Protein AF-X0UK54-F1 (afdb_monomer_lite)

Sequence (157 aa):
MRRITRRVFLKAATGIGATLAVGKYTDLRKFNLSAPCDSAEAAPTVQQRLVTVVSDVDAHSQCKMRALVKGEKVVKIQGDPEDPESKGELTLRGKHMKEILYAPDRLKHPMKRVGAKGEGKWERISWDEALTTIANRLKGVKHKNGAEAIHFLHGHY

Foldseek 3Di:
DDDDDPVNVVVVVVVVVPPVPDPPDDPCVVVPPPPPPPPPPPDPPFDKDWDWDFDCQQPNPRFIKIFIDGHHAGDAIWGDCPGPPQNTDTPPCRRCVSCVVVPVPDDDADWDAPDDPPPPHIDGDHPVCNVVVVVVVQVVCCVPPNNVVDDDDDDDD

Organism: NCBI:txid412755

pLDDT: mean 80.41, std 20.64, range [37.72, 98.56]

InterPro domains:
  IPR006311 Twin-arginine translocation pathway, signal sequence [PS51318] (1-42)
  IPR006656 Molybdopterin oxidoreductase [PF00384] (106-152)
  IPR006963 Molybdopterin oxidoreductase, 4Fe-4S domain [PF04879] (61-102)
  IPR006963 Molybdopterin oxidoreductase, 4Fe-4S domain [PS51669] (49-105)
  IPR019546 Twin-arginine translocation pathway, signal sequence, bacterial/archaeal [TIGR01409] (4-23)
  IPR050612 Prokaryotic Molybdopterin Oxidoreductases [PTHR43742] (1-154)

Secondary structure (DSSP, 8-state):
-----HHHHHHHHHHHHSTTS-TTS--GGGS-TTS------------EEEEEEE-STTTTS--EEEEEEETTEEEEEEE-TT-TTTTT---HHHHTHHHHHT-TT---S-EEE-SSTTS--EEE--HHHHHHHHHHHHHHHHHHH-GGG--------

Structure (mmCIF, N/CA/C/O backbone):
data_AF-X0UK54-F1
#
_entry.id   AF-X0UK54-F1
#
loop_
_atom_site.group_PDB
_atom_site.id
_atom_site.type_symbol
_atom_site.label_atom_id
_atom_site.label_alt_id
_atom_site.label_comp_id
_atom_site.label_asym_id
_atom_site.label_entity_id
_atom_site.label_seq_id
_atom_site.pdbx_PDB_ins_code
_atom_site.Cartn_x
_atom_site.Cartn_y
_atom_site.Cartn_z
_atom_site.occupancy
_atom_site.B_iso_or_equiv
_atom_site.auth_seq_id
_atom_site.auth_comp_id
_atom_site.auth_asym_id
_atom_site.auth_atom_id
_atom_site.pdbx_PDB_model_num
ATOM 1 N N . MET A 1 1 ? -41.070 1.280 3.695 1.00 38.84 1 MET A N 1
ATOM 2 C CA . MET A 1 1 ? -40.275 1.932 4.767 1.00 38.84 1 MET A CA 1
ATOM 3 C C . MET A 1 1 ? -40.774 3.355 4.989 1.00 38.84 1 MET A C 1
ATOM 5 O O . MET A 1 1 ? -40.650 4.175 4.087 1.00 38.84 1 MET A O 1
ATOM 9 N N . ARG A 1 2 ? -41.376 3.663 6.147 1.00 39.81 2 ARG A N 1
ATOM 10 C CA . ARG A 1 2 ? -41.774 5.043 6.489 1.00 39.81 2 ARG A CA 1
ATOM 11 C C . ARG A 1 2 ? -40.558 5.798 7.041 1.00 39.81 2 ARG A C 1
ATOM 13 O O . ARG A 1 2 ? -39.969 5.378 8.029 1.00 39.81 2 ARG A O 1
ATOM 20 N N . ARG A 1 3 ? -40.164 6.895 6.385 1.00 42.34 3 ARG A N 1
ATOM 21 C CA . ARG A 1 3 ? -39.035 7.755 6.785 1.00 42.34 3 ARG A CA 1
ATOM 22 C C . ARG A 1 3 ? -39.382 8.509 8.074 1.00 42.34 3 ARG A C 1
ATOM 24 O O . ARG A 1 3 ? -40.268 9.361 8.066 1.00 42.34 3 ARG A O 1
ATOM 31 N N . ILE A 1 4 ? -38.666 8.233 9.161 1.00 64.25 4 ILE A N 1
ATOM 32 C CA . ILE A 1 4 ? -38.769 9.021 10.395 1.00 64.25 4 ILE A CA 1
ATOM 33 C C . ILE A 1 4 ? -38.036 10.346 10.169 1.00 64.25 4 ILE A C 1
ATOM 35 O O . ILE A 1 4 ? -36.843 10.373 9.873 1.00 64.25 4 ILE A O 1
ATOM 39 N N . THR A 1 5 ? -38.758 11.460 10.265 1.00 66.06 5 THR A N 1
ATOM 40 C CA . THR A 1 5 ? -38.189 12.804 10.101 1.00 66.06 5 THR A CA 1
ATOM 41 C C . THR A 1 5 ? -37.766 13.390 11.446 1.00 66.06 5 THR A C 1
ATOM 43 O O . THR A 1 5 ? -38.340 13.074 12.487 1.00 66.06 5 THR A O 1
ATOM 46 N N . ARG A 1 6 ? -36.777 14.298 11.431 1.00 69.25 6 ARG A N 1
ATOM 47 C CA . ARG A 1 6 ? -36.197 14.942 12.634 1.00 69.25 6 ARG A CA 1
ATOM 48 C C . ARG A 1 6 ? -37.252 15.551 13.574 1.00 69.25 6 ARG A C 1
ATOM 50 O O . ARG A 1 6 ? -37.080 15.539 14.786 1.00 69.25 6 ARG A O 1
ATOM 57 N N . ARG A 1 7 ? -38.378 16.023 13.023 1.00 64.50 7 ARG A N 1
ATOM 58 C CA . ARG A 1 7 ? -39.516 16.569 13.783 1.00 64.50 7 ARG A CA 1
ATOM 59 C C . ARG A 1 7 ? -40.281 15.511 14.586 1.00 64.50 7 ARG A C 1
ATOM 61 O O . ARG A 1 7 ? -40.803 15.830 15.645 1.00 64.50 7 ARG A O 1
ATOM 68 N N . VAL A 1 8 ? -40.346 14.271 14.102 1.00 64.62 8 VAL A N 1
ATOM 69 C CA . VAL A 1 8 ? -40.986 13.151 14.813 1.00 64.62 8 VAL A CA 1
ATOM 70 C C . VAL A 1 8 ? -40.109 12.697 15.981 1.00 64.62 8 VAL A C 1
ATOM 72 O O . VAL A 1 8 ? -40.620 12.464 17.071 1.00 64.62 8 VAL A O 1
ATOM 75 N N . PHE A 1 9 ? -38.788 12.674 15.787 1.00 71.81 9 PHE A N 1
ATOM 76 C CA . PHE A 1 9 ? -37.828 12.340 16.842 1.00 71.81 9 PHE A CA 1
ATOM 77 C C . PHE A 1 9 ? -37.839 13.360 17.993 1.00 71.81 9 PHE A C 1
ATOM 79 O O . PHE A 1 9 ? -37.937 12.977 19.154 1.00 71.81 9 PHE A O 1
ATOM 86 N N . LEU A 1 10 ? -37.824 14.662 17.678 1.00 70.56 10 LEU A N 1
ATOM 87 C CA . LEU A 1 10 ? -37.867 15.720 18.696 1.00 70.56 10 LEU A CA 1
ATOM 88 C C . LEU A 1 10 ? -39.157 15.692 19.527 1.00 70.56 10 LEU A C 1
ATOM 90 O O . LEU A 1 10 ? -39.091 15.858 20.740 1.00 70.56 10 LEU A O 1
ATOM 94 N N . LYS A 1 11 ? -40.311 15.408 18.905 1.00 54.84 11 LYS A N 1
ATOM 95 C CA . LYS A 1 11 ? -41.587 15.257 19.625 1.00 54.84 11 LYS A CA 1
ATOM 96 C C . LYS A 1 11 ? -41.590 14.055 20.575 1.00 54.84 11 LYS A C 1
ATOM 98 O O . LYS A 1 11 ? -42.130 14.156 21.674 1.00 54.84 11 LYS A O 1
ATOM 103 N N . ALA A 1 12 ? -40.971 12.943 20.176 1.00 60.38 12 ALA A N 1
ATOM 104 C CA . ALA A 1 12 ? -40.827 11.768 21.034 1.00 60.38 12 ALA A CA 1
ATOM 105 C C . ALA A 1 12 ? -39.875 12.036 22.215 1.00 60.38 12 ALA A C 1
ATOM 107 O O . ALA A 1 12 ? -40.182 11.664 23.344 1.00 60.38 12 ALA A O 1
ATOM 108 N N . ALA A 1 13 ? -38.773 12.757 21.983 1.00 60.72 13 ALA A N 1
ATOM 109 C CA . ALA A 1 13 ? -37.815 13.119 23.028 1.00 60.72 13 ALA A CA 1
ATOM 110 C C . ALA A 1 13 ? -38.413 14.073 24.082 1.00 60.72 13 ALA A C 1
ATOM 112 O O . ALA A 1 13 ? -38.190 13.885 25.276 1.00 60.72 13 ALA A O 1
ATOM 113 N N . THR A 1 14 ? -39.243 15.043 23.675 1.00 55.44 14 THR A N 1
ATOM 114 C CA . THR A 1 14 ? -39.965 15.919 24.620 1.00 55.44 14 THR A CA 1
ATOM 115 C C . THR A 1 14 ? -41.028 15.182 25.440 1.00 55.44 14 THR A C 1
ATOM 117 O O . THR A 1 14 ? -41.340 15.604 26.551 1.00 55.44 14 THR A O 1
ATOM 120 N N . GLY A 1 15 ? -41.556 14.062 24.930 1.00 50.53 15 GLY A N 1
ATOM 121 C CA . GLY A 1 15 ? -42.531 13.231 25.640 1.00 50.53 15 GLY A CA 1
ATOM 122 C C . GLY A 1 15 ? -41.944 12.460 26.826 1.00 50.53 15 GLY A C 1
ATOM 123 O O . GLY A 1 15 ? -42.661 12.219 27.787 1.00 50.53 15 GLY A O 1
ATOM 124 N N . ILE A 1 16 ? -40.647 12.132 26.802 1.00 49.72 16 ILE A N 1
ATOM 125 C CA . ILE A 1 16 ? -39.981 11.374 27.878 1.00 49.72 16 ILE A CA 1
ATOM 126 C C . ILE A 1 16 ? -39.620 12.284 29.067 1.00 49.72 16 ILE A C 1
ATOM 128 O O . ILE A 1 16 ? -39.640 11.844 30.213 1.00 49.72 16 ILE A O 1
ATOM 132 N N . GLY A 1 17 ? -39.334 13.568 28.818 1.00 40.41 17 GLY A N 1
ATOM 133 C CA . GLY A 1 17 ? -38.978 14.529 29.872 1.00 40.41 17 GLY A CA 1
ATOM 134 C C . GLY A 1 17 ? -40.167 15.103 30.655 1.00 40.41 17 GLY A C 1
ATOM 135 O O . GLY A 1 17 ? -40.008 15.480 31.811 1.00 40.41 17 GLY A O 1
ATOM 136 N N . ALA A 1 18 ? -41.363 15.162 30.058 1.00 43.69 18 ALA A N 1
ATOM 137 C CA . ALA A 1 18 ? -42.524 15.835 30.656 1.00 43.69 18 ALA A CA 1
ATOM 138 C C . ALA A 1 18 ? -43.496 14.902 31.413 1.00 43.69 18 ALA A C 1
ATOM 140 O O . ALA A 1 18 ? -44.419 15.377 32.076 1.00 43.69 18 ALA A O 1
ATOM 141 N N . THR A 1 19 ? -43.312 13.579 31.357 1.00 44.72 19 THR A N 1
ATOM 142 C CA . THR A 1 19 ? -44.254 12.609 31.948 1.00 44.72 19 THR A CA 1
ATOM 143 C C . THR A 1 19 ? -44.134 12.414 33.459 1.00 44.72 19 THR A C 1
ATOM 145 O O . THR A 1 19 ? -44.968 11.720 34.033 1.00 44.72 19 THR A O 1
ATOM 148 N N . LEU A 1 20 ? -43.182 13.058 34.143 1.00 46.19 20 LEU A N 1
ATOM 149 C CA . LEU A 1 20 ? -43.097 12.975 35.608 1.00 46.19 20 LEU A CA 1
ATOM 150 C C . LEU A 1 20 ? -44.120 13.860 36.352 1.00 46.19 20 LEU A C 1
ATOM 152 O O . LEU A 1 20 ? -44.252 13.714 37.562 1.00 46.19 20 LEU A O 1
ATOM 156 N N . ALA A 1 21 ? -44.880 14.731 35.669 1.00 47.78 21 ALA A N 1
ATOM 157 C CA . ALA A 1 21 ? -45.753 15.709 36.339 1.00 47.78 21 ALA A CA 1
ATOM 158 C C . ALA A 1 21 ? -47.270 15.591 36.069 1.00 47.78 21 ALA A C 1
ATOM 160 O O . ALA A 1 21 ? -48.037 16.352 36.653 1.00 47.78 21 ALA A O 1
ATOM 161 N N . VAL A 1 22 ? -47.760 14.663 35.234 1.00 46.25 22 VAL A N 1
ATOM 162 C CA . VAL A 1 22 ? -49.201 14.615 34.877 1.00 46.25 22 VAL A CA 1
ATOM 163 C C . VAL A 1 22 ? -49.791 13.214 35.057 1.00 46.25 22 VAL A C 1
ATOM 165 O O . VAL A 1 22 ? -50.227 12.556 34.117 1.00 46.25 22 VAL A O 1
ATOM 168 N N . GLY A 1 23 ? -49.828 12.752 36.306 1.00 43.69 23 GLY A N 1
ATOM 169 C CA . GLY A 1 23 ? -50.303 11.417 36.694 1.00 43.69 23 GLY A CA 1
ATOM 170 C C . GLY A 1 23 ? -51.825 11.221 36.793 1.00 43.69 23 GLY A C 1
ATOM 171 O O . GLY A 1 23 ? -52.244 10.320 37.511 1.00 43.69 23 GLY A O 1
ATOM 172 N N . LYS A 1 24 ? -52.675 12.042 36.150 1.00 39.53 24 LYS A N 1
ATOM 173 C CA . LYS A 1 24 ? -54.147 11.903 36.303 1.00 39.53 24 LYS A CA 1
ATOM 174 C C . LYS A 1 24 ? -55.021 11.999 35.047 1.00 39.53 24 LYS A C 1
ATOM 176 O O . LYS A 1 24 ? -56.185 11.630 35.138 1.00 39.53 24 LYS A O 1
ATOM 181 N N . TYR A 1 25 ? -54.508 12.428 33.890 1.00 44.25 25 TYR A N 1
ATOM 182 C CA . TYR A 1 25 ? -55.366 12.697 32.716 1.00 44.25 25 TYR A CA 1
ATOM 183 C C . TYR A 1 25 ? -55.032 11.907 31.449 1.00 44.25 25 TYR A C 1
ATOM 185 O O . TYR A 1 25 ? -55.680 12.100 30.424 1.00 44.25 25 TYR A O 1
ATOM 193 N N . THR A 1 26 ? -54.060 10.996 31.488 1.00 47.69 26 THR A N 1
ATOM 194 C CA . THR A 1 26 ? -53.769 10.131 30.340 1.00 47.69 26 THR A CA 1
ATOM 195 C C . THR A 1 26 ? -53.755 8.679 30.780 1.00 47.69 26 THR A C 1
ATOM 197 O O . THR A 1 26 ? -52.994 8.276 31.654 1.00 47.69 26 THR A O 1
ATOM 200 N N . ASP A 1 27 ? -54.657 7.892 30.199 1.00 45.75 27 ASP A N 1
ATOM 201 C CA . ASP A 1 27 ? -54.680 6.448 30.373 1.00 45.75 27 ASP A CA 1
ATOM 202 C C . ASP A 1 27 ? -53.472 5.850 29.639 1.00 45.75 27 ASP A C 1
ATOM 204 O O . ASP A 1 27 ? -53.512 5.566 28.438 1.00 45.75 27 ASP A O 1
ATOM 208 N N . LEU A 1 28 ? -52.364 5.709 30.372 1.00 51.47 28 LEU A N 1
ATOM 209 C CA . LEU A 1 28 ? -51.103 5.137 29.893 1.00 51.47 28 LEU A CA 1
ATOM 210 C C . LEU A 1 28 ? -51.260 3.689 29.395 1.00 51.47 28 LEU A C 1
ATOM 212 O O . LEU A 1 28 ? -50.381 3.198 28.694 1.00 51.47 28 LEU A O 1
ATOM 216 N N . ARG A 1 29 ? -52.393 3.020 29.671 1.00 52.06 29 ARG A N 1
ATOM 217 C CA . ARG A 1 29 ? -52.706 1.679 29.146 1.00 52.06 29 ARG A CA 1
ATOM 218 C C . ARG A 1 29 ? -52.972 1.671 27.639 1.00 52.06 29 ARG A C 1
ATOM 220 O O . ARG A 1 29 ? -52.893 0.614 27.021 1.00 52.06 29 ARG A O 1
ATOM 227 N N . LYS A 1 30 ? -53.258 2.830 27.027 1.00 46.50 30 LYS A N 1
ATOM 228 C CA . LYS A 1 30 ? -53.412 2.954 25.563 1.00 46.50 30 LYS A CA 1
ATOM 229 C C . LYS A 1 30 ? -52.079 3.021 24.817 1.00 46.50 30 LYS A C 1
ATOM 231 O O . LYS A 1 30 ? -52.050 2.779 23.612 1.00 46.50 30 LYS A O 1
ATOM 236 N N . PHE A 1 31 ? -50.982 3.323 25.510 1.00 46.69 31 PHE A N 1
ATOM 237 C CA . PHE A 1 31 ? -49.641 3.181 24.957 1.00 46.69 31 PHE A CA 1
ATOM 238 C C . PHE A 1 31 ? -49.145 1.778 25.270 1.00 46.69 31 PHE A C 1
ATOM 240 O O . PHE A 1 31 ? -48.544 1.519 26.308 1.00 46.69 31 PHE A O 1
ATOM 247 N N . ASN A 1 32 ? -49.430 0.859 24.351 1.00 42.66 32 ASN A N 1
ATOM 248 C CA . ASN A 1 32 ? -48.926 -0.500 24.423 1.00 42.66 32 ASN A CA 1
ATOM 249 C C . ASN A 1 32 ? -47.404 -0.487 24.176 1.00 42.66 32 ASN A C 1
ATOM 251 O O . ASN A 1 32 ? -46.938 -0.672 23.054 1.00 42.66 32 ASN A O 1
ATOM 255 N N . LEU A 1 33 ? -46.628 -0.211 25.231 1.00 47.59 33 LEU A N 1
ATOM 256 C CA . LEU A 1 33 ? -45.158 -0.255 25.235 1.00 47.59 33 LEU A CA 1
ATOM 257 C C . LEU A 1 33 ? -44.612 -1.678 25.025 1.00 47.59 33 LEU A C 1
ATOM 259 O O . LEU A 1 33 ? -43.409 -1.854 24.867 1.00 47.59 33 LEU A O 1
ATOM 263 N N . SER A 1 34 ? -45.493 -2.681 25.040 1.00 48.59 34 SER A N 1
ATOM 264 C CA . SER A 1 34 ? -45.194 -4.078 24.746 1.00 48.59 34 SER A CA 1
ATOM 265 C C . SER A 1 34 ? -45.501 -4.468 23.303 1.00 48.59 34 SER A C 1
ATOM 267 O O . SER A 1 34 ? -45.493 -5.661 23.004 1.00 48.59 34 SER A O 1
ATOM 269 N N . ALA A 1 35 ? -45.732 -3.506 22.392 1.00 45.34 35 ALA A N 1
ATOM 270 C CA . ALA A 1 35 ? -45.508 -3.795 20.980 1.00 45.34 35 ALA A CA 1
ATOM 271 C C . ALA A 1 35 ? -44.106 -4.414 20.905 1.00 45.34 35 ALA A C 1
ATOM 273 O O . ALA A 1 35 ? -43.153 -3.735 21.309 1.00 45.34 35 ALA A O 1
ATOM 274 N N . PRO A 1 36 ? -43.975 -5.697 20.513 1.00 44.12 36 PRO A N 1
ATOM 275 C CA . PRO A 1 36 ? -42.674 -6.312 20.417 1.00 44.12 36 PRO A CA 1
ATOM 276 C C . PRO A 1 36 ? -41.879 -5.370 19.535 1.00 44.12 36 PRO A C 1
ATOM 278 O O . PRO A 1 36 ? -42.309 -5.022 18.433 1.00 44.12 36 PRO A O 1
ATOM 281 N N . CYS A 1 37 ? -40.764 -4.871 20.055 1.00 38.00 37 CYS A N 1
ATOM 282 C CA . CYS A 1 37 ? -39.703 -4.450 19.175 1.00 38.00 37 CYS A CA 1
ATOM 283 C C . CYS A 1 37 ? -39.419 -5.736 18.407 1.00 38.00 37 CYS A C 1
ATOM 285 O O . CYS A 1 37 ? -38.803 -6.629 18.993 1.00 38.00 37 CYS A O 1
ATOM 287 N N . ASP A 1 38 ? -40.039 -5.896 17.225 1.00 37.72 38 ASP A N 1
ATOM 288 C CA . ASP A 1 38 ? -39.787 -7.005 16.313 1.00 37.72 38 ASP A CA 1
ATOM 289 C C . ASP A 1 38 ? -38.289 -7.130 16.344 1.00 37.72 38 ASP A C 1
ATOM 291 O O . ASP A 1 38 ? -37.586 -6.157 16.044 1.00 37.72 38 ASP A O 1
ATOM 295 N N . SER A 1 39 ? -37.851 -8.232 16.948 1.00 47.50 39 SER A N 1
ATOM 296 C CA . SER A 1 39 ? -36.494 -8.401 17.430 1.00 47.50 39 SER A CA 1
ATOM 297 C C . SER A 1 39 ? -35.668 -8.115 16.209 1.00 47.50 39 SER A C 1
ATOM 299 O O . SER A 1 39 ? -35.794 -8.871 15.250 1.00 47.50 39 SER A O 1
ATOM 301 N N . ALA A 1 40 ? -34.982 -6.963 16.187 1.00 49.50 40 ALA A N 1
ATOM 302 C CA . ALA A 1 40 ? -34.263 -6.525 15.008 1.00 49.50 40 ALA A CA 1
ATOM 303 C C . ALA A 1 40 ? -33.395 -7.711 14.639 1.00 49.50 40 ALA A C 1
ATOM 305 O O . ALA A 1 40 ? -32.532 -8.083 15.438 1.00 49.50 40 ALA A O 1
ATOM 306 N N . GLU A 1 41 ? -33.782 -8.368 13.544 1.00 39.97 41 GLU A N 1
ATOM 307 C CA . GLU A 1 41 ? -33.397 -9.735 13.236 1.00 39.97 41 GLU A CA 1
ATOM 308 C C . GLU A 1 41 ? -31.897 -9.790 13.425 1.00 39.97 41 GLU A C 1
ATOM 310 O O . GLU A 1 41 ? -31.194 -8.979 12.813 1.00 39.97 41 GLU A O 1
ATOM 315 N N . ALA A 1 42 ? -31.456 -10.570 14.423 1.00 48.28 42 ALA A N 1
ATOM 316 C CA . ALA A 1 42 ? -30.112 -10.467 14.964 1.00 48.28 42 ALA A CA 1
ATOM 317 C C . ALA A 1 42 ? -29.152 -10.500 13.783 1.00 48.28 42 ALA A C 1
ATOM 319 O O . ALA A 1 42 ? -29.033 -11.528 13.114 1.00 48.28 42 ALA A O 1
ATOM 320 N N . ALA A 1 43 ? -28.562 -9.337 13.472 1.00 55.38 43 ALA A N 1
ATOM 321 C CA . ALA A 1 43 ? -27.699 -9.204 12.315 1.00 55.38 43 ALA A CA 1
ATOM 322 C C . ALA A 1 43 ? -26.686 -10.346 12.405 1.00 55.38 43 ALA A C 1
ATOM 324 O O . ALA A 1 43 ? -26.183 -10.582 13.512 1.00 55.38 43 ALA A O 1
ATOM 325 N N . PRO A 1 44 ? -26.443 -11.082 11.304 1.00 58.62 44 PRO A N 1
ATOM 326 C CA . PRO A 1 44 ? 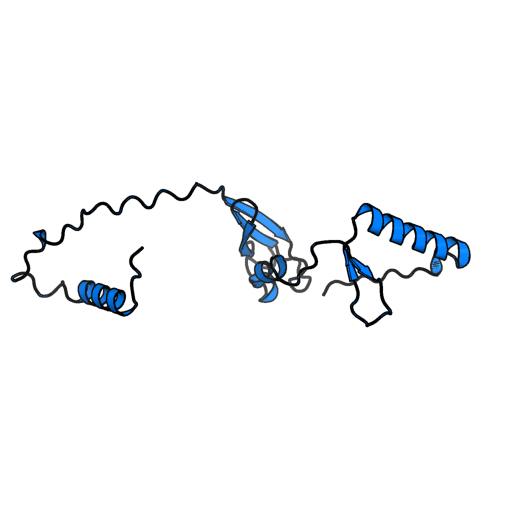-25.688 -12.326 11.345 1.00 58.62 44 PRO A CA 1
ATOM 327 C C . PRO A 1 44 ? -24.437 -12.111 12.186 1.00 58.62 44 PRO A C 1
ATOM 329 O O . PRO A 1 44 ? -23.760 -11.096 12.005 1.00 58.62 44 PRO A O 1
ATOM 332 N N . THR A 1 45 ? -24.184 -12.999 13.150 1.00 65.31 45 THR A N 1
ATOM 333 C CA . THR A 1 45 ? -23.086 -12.870 14.113 1.00 65.31 45 THR A CA 1
ATOM 334 C C . THR A 1 45 ? -21.757 -12.890 13.363 1.00 65.31 45 THR A C 1
ATOM 336 O O . THR A 1 45 ? -21.128 -13.930 13.190 1.00 65.31 45 THR A O 1
ATOM 339 N N . VAL A 1 46 ? -21.335 -11.732 12.854 1.00 74.56 46 VAL A N 1
ATOM 340 C CA . VAL A 1 46 ? -20.071 -11.592 12.143 1.00 74.56 46 VAL A CA 1
ATOM 341 C C . VAL A 1 46 ? -18.978 -11.758 13.183 1.00 74.56 46 VAL A C 1
ATOM 343 O O . VAL A 1 46 ? -18.850 -10.930 14.090 1.00 74.56 46 VAL A O 1
ATOM 346 N N . GLN A 1 47 ? -18.198 -12.830 13.041 1.00 83.75 47 GLN A N 1
ATOM 347 C CA . GLN A 1 47 ? -17.060 -13.119 13.900 1.00 83.75 47 GLN A CA 1
ATOM 348 C C . GLN A 1 47 ? -16.146 -11.892 13.966 1.00 83.75 47 GLN A C 1
ATOM 350 O O . GLN A 1 47 ? -15.706 -11.356 12.942 1.00 83.75 47 GLN A O 1
ATOM 355 N N . GLN A 1 48 ? -15.905 -11.422 15.188 1.00 90.56 48 GLN A N 1
ATOM 356 C CA . GLN A 1 48 ? -15.006 -10.311 15.456 1.00 90.56 48 GLN A CA 1
ATOM 357 C C . GLN A 1 48 ? -13.711 -10.876 16.017 1.00 90.56 48 GLN A C 1
ATOM 359 O O . GLN A 1 48 ? -13.741 -11.710 16.921 1.00 90.56 48 GLN A O 1
ATOM 364 N N . ARG A 1 49 ? -12.579 -10.416 15.492 1.00 94.50 49 ARG A N 1
ATOM 365 C CA . ARG A 1 49 ? -11.260 -10.745 16.031 1.00 94.50 49 ARG A CA 1
ATOM 366 C C . ARG A 1 49 ? -10.456 -9.476 16.235 1.00 94.50 49 ARG A C 1
ATOM 368 O O . ARG A 1 49 ? -10.522 -8.554 15.421 1.00 94.50 49 ARG A O 1
ATOM 375 N N . LEU A 1 50 ? -9.701 -9.446 17.322 1.00 94.81 50 LEU A N 1
ATOM 376 C CA . LEU A 1 50 ? -8.736 -8.397 17.596 1.00 94.81 50 LEU A CA 1
ATOM 377 C C . LEU A 1 50 ? -7.366 -8.906 17.160 1.00 94.81 50 LEU A C 1
ATOM 379 O O . LEU A 1 50 ? -6.947 -9.978 17.589 1.00 94.81 50 LEU A O 1
ATOM 383 N N . VAL A 1 51 ? -6.704 -8.171 16.274 1.00 94.88 51 VAL A N 1
ATOM 384 C CA . VAL A 1 51 ? -5.391 -8.537 15.740 1.00 94.88 51 VAL A CA 1
ATOM 385 C C . VAL A 1 51 ? -4.397 -7.468 16.155 1.00 94.88 51 VAL A C 1
ATOM 387 O O . VAL A 1 51 ? -4.600 -6.293 15.848 1.00 94.88 51 VAL A O 1
ATOM 390 N N . THR A 1 52 ? -3.334 -7.865 16.845 1.00 94.25 52 THR A N 1
ATOM 391 C CA . THR A 1 52 ? -2.221 -6.961 17.138 1.00 94.25 52 THR A CA 1
ATOM 392 C C . THR A 1 52 ? -1.348 -6.820 15.893 1.00 94.25 52 THR A C 1
ATOM 394 O O . THR A 1 52 ? -0.954 -7.813 15.283 1.00 94.25 52 THR A O 1
ATOM 397 N N . VAL A 1 53 ? -1.076 -5.579 15.506 1.00 92.00 53 VAL A N 1
ATOM 398 C CA . VAL A 1 53 ? -0.238 -5.186 14.369 1.00 92.00 53 VAL A CA 1
ATOM 399 C C . VAL A 1 53 ? 0.758 -4.128 14.830 1.00 92.00 53 VAL A C 1
ATOM 401 O O . VAL A 1 53 ? 0.518 -3.442 15.817 1.00 92.00 53 VAL A O 1
ATOM 404 N N . VAL A 1 54 ? 1.870 -3.982 14.123 1.00 90.25 54 VAL A N 1
ATOM 405 C CA . VAL A 1 54 ? 2.853 -2.922 14.380 1.00 90.25 54 VAL A CA 1
ATOM 406 C C . VAL A 1 54 ? 2.685 -1.847 13.312 1.00 90.25 54 VAL A C 1
ATOM 408 O O . VAL A 1 54 ? 2.584 -2.177 12.130 1.00 90.25 54 VAL A O 1
ATOM 411 N N . SER A 1 55 ? 2.612 -0.580 13.719 1.00 82.12 55 SER A N 1
ATOM 412 C CA . SER A 1 55 ? 2.492 0.545 12.786 1.00 82.12 55 SER A CA 1
ATOM 413 C C . SER A 1 55 ? 3.854 0.938 12.220 1.00 82.12 55 SER A C 1
ATOM 415 O O . SER A 1 55 ? 4.747 1.248 12.996 1.00 82.12 55 SER A O 1
ATOM 417 N N . ASP A 1 56 ? 4.025 1.018 10.900 1.00 74.50 56 ASP A N 1
ATOM 418 C CA . ASP A 1 56 ? 5.215 1.651 10.302 1.00 74.50 56 ASP A CA 1
ATOM 419 C C . ASP A 1 56 ? 5.005 3.147 9.998 1.00 74.50 56 ASP A C 1
ATOM 421 O O . ASP A 1 56 ? 5.965 3.911 9.985 1.00 74.50 56 ASP A O 1
ATOM 425 N N . VAL A 1 57 ? 3.749 3.582 9.833 1.00 71.69 57 VAL A N 1
ATOM 426 C CA . VAL A 1 57 ? 3.362 4.975 9.518 1.00 71.69 57 VAL A CA 1
ATOM 427 C C . VAL A 1 57 ? 3.327 5.882 10.762 1.00 71.69 57 VAL A C 1
ATOM 429 O O . VAL A 1 57 ? 3.195 7.104 10.656 1.00 71.69 57 VAL A O 1
ATOM 432 N N . ASP A 1 58 ? 3.422 5.310 11.966 1.00 65.06 58 ASP A N 1
ATOM 433 C CA . ASP A 1 58 ? 3.404 6.062 13.227 1.00 65.06 58 ASP A CA 1
ATOM 434 C C . ASP A 1 58 ? 4.814 6.549 13.588 1.00 65.06 58 ASP A C 1
ATOM 436 O O . ASP A 1 58 ? 5.467 5.980 14.449 1.00 65.06 58 ASP A O 1
ATOM 440 N N . ALA A 1 59 ? 5.310 7.568 12.878 1.00 64.81 59 ALA A N 1
ATOM 441 C CA . ALA A 1 59 ? 6.531 8.313 13.222 1.00 64.81 59 ALA A CA 1
ATOM 442 C C . ALA A 1 59 ? 7.798 7.459 13.485 1.00 64.81 59 ALA A C 1
ATOM 444 O O . ALA A 1 59 ? 8.645 7.841 14.288 1.00 64.81 59 ALA A O 1
ATOM 445 N N . HIS A 1 60 ? 7.927 6.304 12.820 1.00 72.94 60 HIS A N 1
ATOM 446 C CA . HIS A 1 60 ? 8.986 5.304 13.035 1.00 72.94 60 HIS A CA 1
ATOM 447 C C . HIS A 1 60 ? 9.080 4.715 14.453 1.00 72.94 60 HIS A C 1
ATOM 449 O O . HIS A 1 60 ? 9.976 3.911 14.703 1.00 72.94 60 HIS A O 1
ATOM 455 N N . SER A 1 61 ? 8.165 5.042 15.370 1.00 74.94 61 SER A N 1
ATOM 456 C CA . SER A 1 61 ? 8.180 4.505 16.736 1.00 74.94 61 SER A CA 1
ATOM 457 C C . SER A 1 61 ? 7.682 3.062 16.814 1.00 74.94 61 SER A C 1
ATOM 459 O O . SER A 1 61 ? 7.784 2.442 17.867 1.00 74.94 61 SER A O 1
ATOM 461 N N . GLN A 1 62 ? 7.170 2.508 15.706 1.00 85.12 62 GLN A N 1
ATOM 462 C CA . GLN A 1 62 ? 6.747 1.108 15.608 1.00 85.12 62 GLN A CA 1
ATOM 463 C C . GLN A 1 62 ? 5.764 0.701 16.718 1.00 85.12 62 GLN A C 1
ATOM 465 O O . GLN A 1 62 ? 5.796 -0.423 17.221 1.00 85.12 62 GLN A O 1
ATOM 470 N N . CYS A 1 63 ? 4.861 1.618 17.088 1.00 88.94 63 CYS A N 1
ATOM 471 C CA . CYS A 1 63 ? 3.869 1.395 18.135 1.00 88.94 63 CYS A CA 1
ATOM 472 C C . CYS A 1 63 ? 2.982 0.191 17.797 1.00 88.94 63 CYS A C 1
ATOM 474 O O . CYS A 1 63 ? 2.489 0.053 16.664 1.00 88.94 63 CYS A O 1
ATOM 476 N N . LYS A 1 64 ? 2.717 -0.661 18.792 1.00 92.75 64 LYS A N 1
ATOM 477 C CA . LYS A 1 64 ? 1.717 -1.723 18.648 1.00 92.75 64 LYS A CA 1
ATOM 478 C C . LYS A 1 64 ? 0.315 -1.125 18.588 1.00 92.75 64 LYS A C 1
ATOM 480 O O . LYS A 1 64 ? -0.086 -0.290 19.397 1.00 92.75 64 LYS A O 1
ATOM 485 N N . MET A 1 65 ? -0.468 -1.624 17.645 1.00 92.62 65 MET A N 1
ATOM 486 C CA . MET A 1 65 ? -1.867 -1.286 17.451 1.00 92.62 65 MET A CA 1
ATOM 487 C C . MET A 1 65 ? -2.715 -2.551 17.505 1.00 92.62 65 MET A C 1
ATOM 489 O O . MET A 1 65 ? -2.288 -3.643 17.141 1.00 92.62 65 MET A O 1
ATOM 493 N N . ARG A 1 66 ? -3.976 -2.386 17.872 1.00 94.56 66 ARG A N 1
ATOM 494 C CA . ARG A 1 66 ? -5.008 -3.412 17.836 1.00 94.56 66 ARG A CA 1
ATOM 495 C C . ARG A 1 66 ? -6.019 -3.073 16.749 1.00 94.56 66 ARG A C 1
ATOM 497 O O . ARG A 1 66 ? -6.758 -2.089 16.842 1.00 94.56 66 ARG A O 1
ATOM 504 N N . ALA A 1 67 ? -6.059 -3.907 15.717 1.00 95.06 67 ALA A N 1
ATOM 505 C CA . ALA A 1 67 ? -7.029 -3.842 14.637 1.00 95.06 67 ALA A CA 1
ATOM 506 C C . ALA A 1 67 ? -8.225 -4.746 14.960 1.00 95.06 67 ALA A C 1
ATOM 508 O O . ALA A 1 67 ? -8.102 -5.970 15.038 1.00 95.06 67 ALA A O 1
ATOM 509 N N . LEU A 1 68 ? -9.404 -4.149 15.125 1.00 96.06 68 LEU A N 1
ATOM 510 C CA . LEU A 1 68 ? -10.653 -4.897 15.215 1.00 96.06 68 LEU A CA 1
ATOM 511 C C . LEU A 1 68 ? -11.110 -5.255 13.802 1.00 96.06 68 LEU A C 1
ATOM 513 O O . LEU A 1 68 ? -11.444 -4.370 13.007 1.00 96.06 68 LEU A O 1
ATOM 517 N N . VAL A 1 69 ? -11.157 -6.548 13.509 1.00 95.88 69 VAL A N 1
ATOM 518 C CA . VAL A 1 69 ? -11.580 -7.098 12.222 1.00 95.88 69 VAL A CA 1
ATOM 519 C C . VAL A 1 69 ? -12.951 -7.746 12.385 1.00 95.88 69 VAL A C 1
ATOM 521 O O . VAL A 1 69 ? -13.146 -8.565 13.282 1.00 95.88 69 VAL A O 1
ATOM 524 N N . LYS A 1 70 ? -13.896 -7.386 11.514 1.00 95.50 70 LYS A N 1
ATOM 525 C CA . LYS A 1 70 ? -15.206 -8.039 11.387 1.00 95.50 70 LYS A CA 1
ATOM 526 C C . LYS A 1 70 ? -15.311 -8.636 9.987 1.00 95.50 70 LYS A C 1
ATOM 528 O O . LYS A 1 70 ? -15.280 -7.893 9.003 1.00 95.50 70 LYS A O 1
ATOM 533 N N . GLY A 1 71 ? -15.400 -9.962 9.895 1.00 92.31 71 GLY A N 1
ATOM 534 C CA . GLY A 1 71 ? -15.278 -10.663 8.613 1.00 92.31 71 GLY A CA 1
ATOM 535 C C . GLY A 1 71 ? -13.914 -10.379 7.972 1.00 92.31 71 GLY A C 1
ATOM 536 O O . GLY A 1 71 ? -12.881 -10.626 8.587 1.00 92.31 71 GLY A O 1
ATOM 537 N N . GLU A 1 72 ? -13.907 -9.794 6.773 1.00 91.12 72 GLU A N 1
ATOM 538 C CA . GLU A 1 72 ? -12.679 -9.451 6.031 1.00 91.12 72 GLU A CA 1
ATOM 539 C C . GLU A 1 72 ? -12.269 -7.973 6.143 1.00 91.12 72 GLU A C 1
ATOM 541 O O . GLU A 1 72 ? -11.333 -7.529 5.480 1.00 91.12 72 GLU A O 1
ATOM 546 N N . LYS A 1 73 ? -12.966 -7.180 6.968 1.00 94.00 73 LYS A N 1
ATOM 547 C CA . LYS A 1 73 ? -12.723 -5.736 7.075 1.00 94.00 73 LYS A CA 1
ATOM 548 C C . LYS A 1 73 ? -12.249 -5.339 8.464 1.00 94.00 73 LYS A C 1
ATOM 550 O O . LYS A 1 73 ? -12.891 -5.631 9.471 1.00 94.00 73 LYS A O 1
ATOM 555 N N . VAL A 1 74 ? -11.160 -4.579 8.509 1.00 95.25 74 VAL A N 1
ATOM 556 C CA . VAL A 1 74 ? -10.791 -3.748 9.662 1.00 95.25 74 VAL A CA 1
ATOM 557 C C . VAL A 1 74 ? -11.859 -2.671 9.847 1.00 95.25 74 VAL A C 1
ATOM 559 O O . VAL A 1 74 ? -12.132 -1.909 8.919 1.00 95.25 74 VAL A O 1
ATOM 562 N N . VAL A 1 75 ? -12.465 -2.596 11.030 1.00 95.38 75 VAL A N 1
ATOM 563 C CA . VAL A 1 75 ? -13.517 -1.612 11.347 1.00 95.38 75 VAL A CA 1
ATOM 564 C C . VAL A 1 75 ? -13.051 -0.538 12.328 1.00 95.38 75 VAL A C 1
ATOM 566 O O . VAL A 1 75 ? -13.578 0.581 12.314 1.00 95.38 75 VAL A O 1
ATOM 569 N N . LYS A 1 76 ? -12.049 -0.854 13.155 1.00 94.44 76 LYS A N 1
ATOM 570 C CA . LYS A 1 76 ? -11.493 0.041 14.173 1.00 94.44 76 LYS A CA 1
ATOM 571 C C . LYS A 1 76 ? -10.013 -0.257 14.388 1.00 94.44 76 LYS A C 1
ATOM 573 O O . LYS A 1 76 ? -9.608 -1.414 14.311 1.00 94.44 76 LYS A O 1
ATOM 578 N N . ILE A 1 77 ? -9.248 0.788 14.675 1.00 94.06 77 ILE A N 1
ATOM 579 C CA . ILE A 1 77 ? -7.838 0.726 15.052 1.00 94.06 77 ILE A CA 1
ATOM 580 C C . ILE A 1 77 ? -7.681 1.495 16.364 1.00 94.06 77 ILE A C 1
ATOM 582 O O . ILE A 1 77 ? -8.313 2.537 16.549 1.00 94.06 77 ILE A O 1
ATOM 586 N N . GLN A 1 78 ? -6.912 0.939 17.294 1.00 93.31 78 GLN A N 1
ATOM 587 C CA . GLN A 1 78 ? -6.589 1.529 18.598 1.00 93.31 78 GLN A CA 1
ATOM 588 C C . GLN A 1 78 ? -5.140 1.182 18.946 1.00 93.31 78 GLN A C 1
ATOM 590 O O . GLN A 1 78 ? -4.630 0.202 18.410 1.00 93.31 78 GLN A O 1
ATOM 595 N N . GLY A 1 79 ? -4.473 1.944 19.812 1.00 93.56 79 GLY A N 1
ATOM 596 C CA . GLY A 1 79 ? -3.161 1.533 20.317 1.00 93.56 79 GLY A CA 1
ATOM 597 C C . GLY A 1 79 ? -3.291 0.313 21.226 1.00 93.56 79 GLY A C 1
ATOM 598 O O . GLY A 1 79 ? -4.366 0.060 21.783 1.00 93.56 79 GLY A O 1
ATOM 599 N N . ASP A 1 80 ? -2.221 -0.469 21.342 1.00 94.56 80 ASP A N 1
ATOM 600 C CA . ASP A 1 80 ? -2.158 -1.564 22.307 1.00 94.56 80 ASP 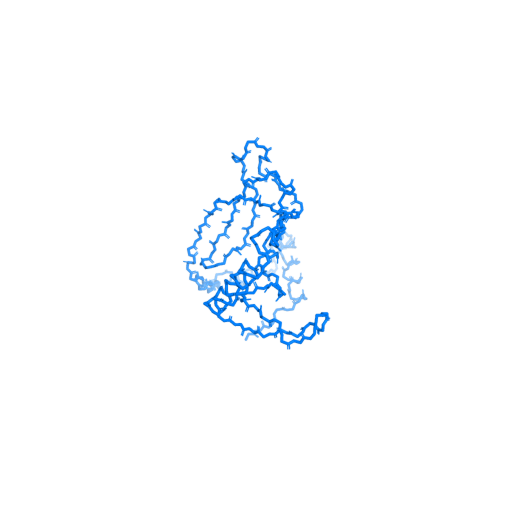A CA 1
ATOM 601 C C . ASP A 1 80 ? -1.725 -1.021 23.682 1.00 94.56 80 ASP A C 1
ATOM 603 O O . ASP A 1 80 ? -0.619 -0.494 23.788 1.00 94.56 80 ASP A O 1
ATOM 607 N N . PRO A 1 81 ? -2.553 -1.124 24.740 1.00 94.88 81 PRO A N 1
ATOM 608 C CA . PRO A 1 81 ? -2.164 -0.690 26.084 1.00 94.88 81 PRO A CA 1
ATOM 609 C C . PRO A 1 81 ? -0.941 -1.429 26.639 1.00 94.88 81 PRO A C 1
ATOM 611 O O . PRO A 1 81 ? -0.234 -0.883 27.479 1.00 94.88 81 PRO A O 1
ATOM 614 N N . GLU A 1 82 ? -0.684 -2.647 26.150 1.00 94.62 82 GLU A N 1
ATOM 615 C CA . GLU A 1 82 ? 0.466 -3.480 26.535 1.00 94.62 82 GLU A CA 1
ATOM 616 C C . GLU A 1 82 ? 1.756 -3.090 25.791 1.00 94.62 82 GLU A C 1
ATOM 618 O O . GLU A 1 82 ? 2.795 -3.745 25.918 1.00 94.62 82 GLU A O 1
ATOM 623 N N . ASP A 1 83 ? 1.701 -2.061 24.945 1.00 92.62 83 ASP A N 1
ATOM 624 C CA . ASP A 1 83 ? 2.891 -1.512 24.321 1.00 92.62 83 ASP A CA 1
ATOM 625 C C . ASP A 1 83 ? 3.730 -0.748 25.359 1.00 92.62 83 ASP A C 1
ATOM 627 O O . ASP A 1 83 ? 3.225 0.201 25.963 1.00 92.62 83 ASP A O 1
ATOM 631 N N . PRO A 1 84 ? 5.002 -1.127 25.585 1.00 91.00 84 PRO A N 1
ATOM 632 C CA . PRO A 1 84 ? 5.809 -0.531 26.649 1.00 91.00 84 PRO A CA 1
ATOM 633 C C . PRO A 1 84 ? 6.088 0.960 26.418 1.00 91.00 84 PRO A C 1
ATOM 635 O O . PRO A 1 84 ? 6.218 1.711 27.386 1.00 91.00 84 PRO A O 1
ATOM 638 N N . GLU A 1 85 ? 6.156 1.371 25.150 1.00 88.12 85 GLU A N 1
ATOM 639 C CA . GLU A 1 85 ? 6.474 2.736 24.738 1.00 88.12 85 GLU A CA 1
ATOM 640 C C . GLU A 1 85 ? 5.208 3.596 24.683 1.00 88.12 85 GLU A C 1
ATOM 642 O O . GLU A 1 85 ? 5.047 4.548 25.448 1.00 88.12 85 GLU A O 1
ATOM 647 N N . SER A 1 86 ? 4.268 3.227 23.812 1.00 89.69 86 SER A N 1
ATOM 648 C CA . SER A 1 86 ? 3.092 4.048 23.522 1.00 89.69 86 SER A CA 1
ATOM 649 C C . SER A 1 86 ? 1.960 3.892 24.534 1.00 89.69 86 SER A C 1
ATOM 651 O O . SER A 1 86 ? 1.119 4.786 24.640 1.00 89.69 86 SER A O 1
ATOM 653 N N . LYS A 1 87 ? 1.914 2.784 25.289 1.00 93.19 87 LYS A N 1
ATOM 654 C CA . LYS A 1 87 ? 0.898 2.503 26.324 1.00 93.19 87 LYS A CA 1
ATOM 655 C C . LYS A 1 87 ? -0.539 2.710 25.831 1.00 93.19 87 LYS A C 1
ATOM 657 O O . LYS A 1 87 ? -1.413 3.169 26.567 1.00 93.19 87 LYS A O 1
ATOM 662 N N . GLY A 1 88 ? -0.789 2.380 24.565 1.00 92.19 88 GLY A N 1
ATOM 663 C CA . GLY A 1 88 ? -2.095 2.507 23.920 1.00 92.19 88 GLY A CA 1
ATOM 664 C C . GLY A 1 88 ? -2.347 3.834 23.202 1.00 92.19 88 GLY A C 1
ATOM 665 O O . GLY A 1 88 ? -3.387 3.970 22.547 1.00 92.19 88 GLY A O 1
ATOM 666 N N . GLU A 1 89 ? -1.415 4.786 23.263 1.00 91.25 89 GLU A N 1
ATOM 667 C CA . GLU A 1 89 ? -1.473 5.994 22.446 1.00 91.25 89 GLU A CA 1
ATOM 668 C C . GLU A 1 89 ? -0.976 5.753 21.023 1.00 91.25 89 GLU A C 1
ATOM 670 O O . GLU A 1 89 ? -0.196 4.857 20.731 1.00 91.25 89 GLU A O 1
ATOM 675 N N . LEU A 1 90 ? -1.478 6.571 20.108 1.00 90.62 90 LEU A N 1
ATOM 676 C CA . LEU A 1 90 ? -1.084 6.582 18.704 1.00 90.62 90 LEU A CA 1
ATOM 677 C C . LEU A 1 90 ? -1.064 8.033 18.241 1.00 90.62 90 LEU A C 1
ATOM 679 O O . LEU A 1 90 ? -1.894 8.835 18.702 1.00 90.62 90 LEU A O 1
ATOM 683 N N . THR A 1 91 ? -0.198 8.379 17.286 1.00 89.38 91 THR A N 1
ATOM 684 C CA . THR A 1 91 ? -0.294 9.706 16.663 1.00 89.38 91 THR A CA 1
ATOM 685 C C . THR A 1 91 ? -1.606 9.844 15.888 1.00 89.38 91 THR A C 1
ATOM 687 O O . THR A 1 91 ? -2.329 8.876 15.630 1.00 89.38 91 THR A O 1
ATOM 690 N N . LEU A 1 92 ? -1.913 11.068 15.453 1.00 89.38 92 LEU A N 1
ATOM 691 C CA . LEU A 1 92 ? -3.057 11.323 14.577 1.00 89.38 92 LEU A CA 1
ATOM 692 C C . LEU A 1 92 ? -3.020 10.445 13.317 1.00 89.38 92 LEU A C 1
ATOM 694 O O . LEU A 1 92 ? -4.058 9.933 12.907 1.00 89.38 92 LEU A O 1
ATOM 698 N N . ARG A 1 93 ? -1.837 10.199 12.738 1.00 87.44 93 ARG A N 1
ATOM 699 C CA . ARG A 1 93 ? -1.706 9.320 11.566 1.00 87.44 93 ARG A CA 1
ATOM 700 C C . ARG A 1 93 ? -2.051 7.875 11.913 1.00 87.44 93 ARG A C 1
ATOM 702 O O . ARG A 1 93 ? -2.855 7.267 11.211 1.00 87.44 93 ARG A O 1
ATOM 709 N N . GLY A 1 94 ? -1.519 7.354 13.023 1.00 89.12 94 GLY A N 1
ATOM 710 C CA . GLY A 1 94 ? -1.844 6.010 13.506 1.00 89.12 94 GLY A CA 1
ATOM 711 C C . GLY A 1 94 ? -3.344 5.836 13.773 1.00 89.12 94 GLY A C 1
ATOM 712 O O . GLY A 1 94 ? -3.952 4.856 13.337 1.00 89.12 94 GLY A O 1
ATOM 713 N N . LYS A 1 95 ? -3.989 6.829 14.400 1.00 89.75 95 LYS A N 1
ATOM 714 C CA . LYS A 1 95 ? -5.441 6.816 14.665 1.00 89.75 95 LYS A CA 1
ATOM 715 C C . LYS A 1 95 ? -6.280 6.769 13.374 1.00 89.75 95 LYS A C 1
ATOM 717 O O . LYS A 1 95 ? -7.360 6.179 13.395 1.00 89.75 95 LYS A O 1
ATOM 722 N N . HIS A 1 96 ? -5.762 7.299 12.261 1.00 91.06 96 HIS A N 1
ATOM 723 C CA . HIS A 1 96 ? -6.417 7.324 10.943 1.00 91.06 96 HIS A CA 1
ATOM 724 C C . HIS A 1 96 ? -5.888 6.280 9.937 1.00 91.06 96 HIS A C 1
ATOM 726 O O . HIS A 1 96 ? -6.077 6.389 8.723 1.00 91.06 96 HIS A O 1
ATOM 732 N N . MET A 1 97 ? -5.233 5.222 10.417 1.00 90.31 97 MET A N 1
ATOM 733 C CA . MET A 1 97 ? -4.696 4.166 9.551 1.00 90.31 97 MET A CA 1
ATOM 734 C C . MET A 1 97 ? -5.789 3.436 8.741 1.00 90.31 97 MET A C 1
ATOM 736 O O . MET A 1 97 ? -5.551 2.941 7.637 1.00 90.31 97 MET A O 1
ATOM 740 N N . LYS A 1 98 ? -7.024 3.386 9.255 1.00 92.50 98 LYS A N 1
ATOM 741 C CA . LYS A 1 98 ? -8.151 2.739 8.569 1.00 92.50 98 LYS A CA 1
ATOM 742 C C . LYS A 1 98 ? -8.516 3.493 7.287 1.00 92.50 98 LYS A C 1
ATOM 744 O O . LYS A 1 98 ? -8.862 2.875 6.282 1.00 92.50 98 LYS A O 1
ATOM 749 N N . GLU A 1 99 ? -8.439 4.814 7.327 1.00 93.00 99 GLU A N 1
ATOM 750 C CA . GLU A 1 99 ? -8.711 5.717 6.219 1.00 93.00 99 GLU A CA 1
ATOM 751 C C . GLU A 1 99 ? -7.674 5.529 5.109 1.00 93.00 99 GLU A C 1
ATOM 753 O O . GLU A 1 99 ? -8.054 5.452 3.946 1.00 93.00 99 GLU A O 1
ATOM 758 N N . ILE A 1 100 ? -6.400 5.331 5.465 1.00 90.44 100 ILE A N 1
ATOM 759 C CA . ILE A 1 100 ? -5.331 4.990 4.512 1.00 90.44 100 ILE A CA 1
ATOM 760 C C . ILE A 1 100 ? -5.594 3.618 3.869 1.00 90.44 100 ILE A C 1
ATOM 762 O O . ILE A 1 100 ? -5.530 3.469 2.646 1.00 90.44 100 ILE A O 1
ATOM 766 N N . LEU A 1 101 ? -5.945 2.607 4.674 1.00 92.00 101 LEU A N 1
ATOM 767 C CA . LEU A 1 101 ? -6.196 1.241 4.194 1.00 92.00 101 LEU A CA 1
ATOM 768 C C . LEU A 1 101 ? -7.318 1.170 3.143 1.00 92.00 101 LEU A C 1
ATOM 770 O O . LEU A 1 101 ? -7.247 0.353 2.212 1.00 92.00 101 LEU A O 1
ATOM 774 N N . TYR A 1 102 ? -8.343 2.010 3.296 1.00 94.88 102 TYR A N 1
ATOM 775 C CA . TYR A 1 102 ? -9.515 2.063 2.419 1.00 94.88 102 TYR A CA 1
ATOM 776 C C . TYR A 1 102 ? -9.594 3.330 1.568 1.00 94.88 102 TYR A C 1
ATOM 778 O O . TYR A 1 102 ? -10.671 3.635 1.049 1.00 94.88 102 TYR A O 1
ATOM 786 N N . ALA A 1 103 ? -8.481 4.047 1.404 1.00 95.56 103 ALA A N 1
ATOM 787 C CA . ALA A 1 103 ? -8.439 5.238 0.572 1.00 95.56 103 ALA A CA 1
ATOM 788 C C . ALA A 1 103 ? -8.932 4.907 -0.855 1.00 95.56 103 ALA A C 1
ATOM 790 O O . ALA A 1 103 ? -8.579 3.850 -1.403 1.00 95.56 103 ALA A O 1
ATOM 791 N N . PRO A 1 104 ? -9.790 5.751 -1.459 1.00 96.19 104 PRO A N 1
ATOM 792 C CA . PRO A 1 104 ? -10.406 5.459 -2.755 1.00 96.19 104 PRO A CA 1
ATOM 793 C C . PRO A 1 104 ? -9.376 5.352 -3.889 1.00 96.19 104 PRO A C 1
ATOM 795 O O . PRO A 1 104 ? -9.577 4.591 -4.835 1.00 96.19 104 PRO A O 1
ATOM 798 N N . ASP A 1 105 ? -8.266 6.069 -3.756 1.00 94.56 105 ASP A N 1
ATOM 799 C CA . ASP A 1 105 ? -7.123 6.157 -4.663 1.00 94.56 105 ASP A CA 1
ATOM 800 C C . ASP A 1 105 ? -6.005 5.147 -4.349 1.00 94.56 105 ASP A C 1
ATOM 802 O O . ASP A 1 105 ? -4.977 5.120 -5.029 1.00 94.56 105 ASP A O 1
ATOM 806 N N . ARG A 1 106 ? -6.199 4.264 -3.358 1.00 94.81 106 ARG A N 1
ATOM 807 C CA . ARG A 1 106 ? -5.220 3.227 -3.017 1.00 94.81 106 ARG A CA 1
ATO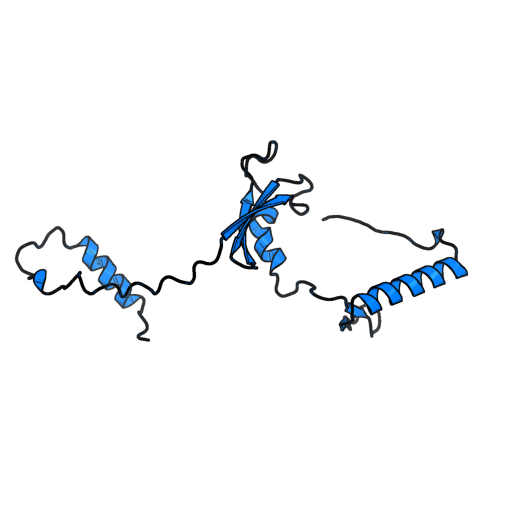M 808 C C . ARG A 1 106 ? -4.934 2.325 -4.221 1.00 94.81 106 ARG A C 1
ATOM 810 O O . ARG A 1 106 ? -5.845 1.729 -4.800 1.00 94.81 106 ARG A O 1
ATOM 817 N N . LEU A 1 107 ? -3.652 2.142 -4.535 1.00 94.75 107 LEU A N 1
ATOM 818 C CA . LEU A 1 107 ? -3.198 1.202 -5.560 1.00 94.75 107 LEU A CA 1
ATOM 819 C C . LEU A 1 107 ? -3.486 -0.244 -5.129 1.00 94.75 107 LEU A C 1
ATOM 821 O O . LEU A 1 107 ? -2.979 -0.719 -4.114 1.00 94.75 107 LEU A O 1
ATOM 825 N N . LYS A 1 108 ? -4.314 -0.947 -5.910 1.00 95.12 108 LYS A N 1
ATOM 826 C CA . LYS A 1 108 ? -4.757 -2.329 -5.627 1.00 95.12 108 LYS A CA 1
ATOM 827 C C . LYS A 1 108 ? -4.107 -3.375 -6.529 1.00 95.12 108 LYS A C 1
ATOM 829 O O . LYS A 1 108 ? -4.172 -4.565 -6.235 1.00 95.12 108 LYS A O 1
ATOM 834 N N . HIS A 1 109 ? -3.519 -2.940 -7.640 1.00 97.25 109 HIS A N 1
ATOM 835 C CA . HIS A 1 109 ? -2.977 -3.811 -8.675 1.00 97.25 109 HIS A CA 1
ATOM 836 C C . HIS A 1 109 ? -1.655 -3.256 -9.209 1.00 97.25 109 HIS A C 1
ATOM 838 O O . HIS A 1 109 ? -1.463 -2.037 -9.184 1.00 97.25 109 HIS A O 1
ATOM 844 N N . PRO A 1 110 ? -0.768 -4.118 -9.728 1.00 98.06 110 PRO A N 1
ATOM 845 C CA . PRO A 1 110 ? 0.380 -3.679 -10.506 1.00 98.06 110 PRO A CA 1
ATOM 846 C C . PRO A 1 110 ? -0.054 -2.873 -11.736 1.00 98.06 110 PRO A C 1
ATOM 848 O O . PRO A 1 110 ? -1.008 -3.234 -12.431 1.00 98.06 110 PRO A O 1
ATOM 851 N N . MET A 1 111 ? 0.670 -1.788 -12.009 1.00 97.69 111 MET A N 1
ATOM 852 C CA . MET A 1 111 ? 0.402 -0.877 -13.120 1.00 97.69 111 MET A CA 1
ATOM 853 C C . MET A 1 111 ? 1.669 -0.682 -13.953 1.00 97.69 111 MET A C 1
ATOM 855 O O . MET A 1 111 ? 2.769 -0.561 -13.408 1.00 97.69 111 MET A O 1
ATOM 859 N N . LYS A 1 112 ? 1.520 -0.595 -15.274 1.00 97.12 112 LYS A N 1
ATOM 860 C CA . LYS A 1 112 ? 2.611 -0.373 -16.227 1.00 97.12 112 LYS A CA 1
ATOM 861 C C . LYS A 1 112 ? 2.377 0.904 -17.013 1.00 97.12 112 LYS A C 1
ATOM 863 O O . LYS A 1 112 ? 1.268 1.197 -17.444 1.00 97.12 112 LYS A O 1
ATOM 868 N N . ARG A 1 113 ? 3.431 1.703 -17.163 1.00 96.88 113 ARG A N 1
ATOM 869 C CA . ARG A 1 113 ? 3.359 2.961 -17.907 1.00 96.88 113 ARG A CA 1
ATOM 870 C C . ARG A 1 113 ? 3.353 2.663 -19.403 1.00 96.88 113 ARG A C 1
ATOM 872 O O . ARG A 1 113 ? 4.285 2.018 -19.882 1.00 96.88 113 ARG A O 1
ATOM 879 N N . VAL A 1 114 ? 2.358 3.190 -20.113 1.00 96.56 114 VAL A N 1
ATOM 880 C CA . VAL A 1 114 ? 2.193 3.015 -21.571 1.00 96.56 114 VAL A CA 1
ATOM 881 C C . VAL A 1 114 ? 2.454 4.290 -22.377 1.00 96.56 114 VAL A C 1
ATOM 883 O O . VAL A 1 114 ? 2.598 4.226 -23.591 1.00 96.56 114 VAL A O 1
ATOM 886 N N . GLY A 1 115 ? 2.541 5.447 -21.715 1.00 94.88 115 GLY A N 1
ATOM 887 C CA . GLY A 1 115 ? 2.847 6.739 -22.339 1.00 94.88 115 GLY A CA 1
ATOM 888 C C . GLY A 1 115 ? 4.214 7.309 -21.959 1.00 94.88 115 GLY A C 1
ATOM 889 O O . GLY A 1 115 ? 5.021 6.673 -21.262 1.00 94.88 115 GLY A O 1
ATOM 890 N N . ALA A 1 116 ? 4.453 8.552 -22.379 1.00 95.75 116 ALA A N 1
ATOM 891 C CA . ALA A 1 116 ? 5.644 9.286 -21.972 1.00 95.75 116 ALA A CA 1
ATOM 892 C C . ALA A 1 116 ? 5.642 9.537 -20.450 1.00 95.75 116 ALA A C 1
ATOM 894 O O . ALA A 1 116 ? 4.603 9.565 -19.780 1.00 95.75 116 ALA A O 1
ATOM 895 N N . LYS A 1 117 ? 6.837 9.682 -19.863 1.00 94.75 117 LYS A N 1
ATOM 896 C CA . LYS A 1 117 ? 6.977 9.960 -18.427 1.00 94.75 117 LYS A CA 1
ATOM 897 C C . LYS A 1 117 ? 6.322 11.313 -18.118 1.00 94.75 117 LYS A C 1
ATOM 899 O O . LYS A 1 117 ? 6.662 12.304 -18.742 1.00 94.75 117 LYS A O 1
ATOM 904 N N . GLY A 1 118 ? 5.412 11.334 -17.145 1.00 95.38 118 GLY A N 1
ATOM 905 C CA . GLY A 1 118 ? 4.667 12.535 -16.746 1.00 95.38 118 GLY A CA 1
ATOM 906 C C . GLY A 1 118 ? 3.232 12.606 -17.277 1.00 95.38 118 GLY A C 1
ATOM 907 O O . GLY A 1 118 ? 2.428 13.322 -16.701 1.00 95.38 118 GLY A O 1
ATOM 908 N N . GLU A 1 119 ? 2.859 11.809 -18.285 1.00 96.62 119 GLU A N 1
ATOM 909 C CA . GLU A 1 119 ? 1.499 11.852 -18.859 1.00 96.62 119 GLU A CA 1
ATOM 910 C C . GLU A 1 119 ? 0.426 11.162 -18.002 1.00 96.62 119 GLU A C 1
ATOM 912 O O . GLU A 1 119 ? -0.758 11.244 -18.311 1.00 96.62 119 GLU A O 1
ATOM 917 N N . GLY A 1 120 ? 0.820 10.403 -16.976 1.00 94.75 120 GLY A N 1
ATOM 918 C CA . GLY A 1 120 ? -0.127 9.659 -16.138 1.00 94.75 120 GLY A CA 1
ATOM 919 C C . GLY A 1 120 ? -0.850 8.506 -16.849 1.00 94.75 120 GLY A C 1
ATOM 920 O O . GLY A 1 120 ? -1.851 8.016 -16.338 1.00 94.75 120 GLY A O 1
ATOM 921 N N . LYS A 1 121 ? -0.359 8.043 -18.008 1.00 96.88 121 LYS A N 1
ATOM 922 C CA . LYS A 1 121 ? -0.951 6.918 -18.750 1.00 96.88 121 LYS A CA 1
ATOM 923 C C . LYS A 1 121 ? -0.442 5.572 -18.232 1.00 96.88 121 LYS A C 1
ATOM 925 O O . LYS A 1 121 ? 0.724 5.216 -18.446 1.00 96.88 121 LYS A O 1
ATOM 930 N N . TRP A 1 122 ? -1.337 4.820 -17.597 1.00 97.31 122 TRP A N 1
ATOM 931 C CA . TRP A 1 122 ? -1.054 3.527 -16.977 1.00 97.31 122 TRP A CA 1
ATOM 932 C C . TRP A 1 122 ? -2.061 2.462 -17.407 1.00 97.31 122 TRP A C 1
ATOM 934 O O . TRP A 1 122 ? -3.257 2.729 -17.482 1.00 97.31 122 TRP A O 1
ATOM 944 N N . GLU A 1 123 ? -1.574 1.245 -17.620 1.00 97.25 123 GLU A N 1
ATOM 945 C CA . GLU A 1 123 ? -2.387 0.047 -17.826 1.00 97.25 123 GLU A CA 1
ATOM 946 C C . GLU A 1 123 ? -2.237 -0.897 -16.628 1.00 97.25 123 GLU A C 1
ATOM 948 O O . GLU A 1 123 ? -1.165 -0.983 -16.023 1.00 97.25 123 GLU A O 1
ATOM 953 N N . ARG A 1 124 ? -3.313 -1.598 -16.261 1.00 98.06 124 ARG A N 1
ATOM 954 C CA . ARG A 1 124 ? -3.257 -2.649 -15.238 1.00 98.06 124 ARG A CA 1
ATOM 955 C C . ARG A 1 124 ? -2.629 -3.901 -15.842 1.00 98.06 124 ARG A C 1
ATOM 957 O O . ARG A 1 124 ? -3.057 -4.332 -16.906 1.00 98.06 124 ARG A O 1
ATOM 964 N N . ILE A 1 125 ? -1.707 -4.521 -15.109 1.00 98.31 125 ILE A N 1
ATOM 965 C CA . ILE A 1 125 ? -1.074 -5.789 -15.495 1.00 98.31 125 ILE A CA 1
ATOM 966 C C . ILE A 1 125 ? -1.149 -6.825 -14.365 1.00 98.31 125 ILE A C 1
ATOM 968 O O . ILE A 1 125 ? -1.557 -6.514 -13.239 1.00 98.31 125 ILE A O 1
ATOM 972 N N . SER A 1 126 ? -0.788 -8.074 -14.664 1.00 98.44 126 SER A N 1
ATOM 973 C CA . SER A 1 126 ? -0.675 -9.136 -13.657 1.00 98.44 126 SER A CA 1
ATOM 974 C C . SER A 1 126 ? 0.616 -9.002 -12.837 1.00 98.44 126 SER A C 1
ATOM 976 O O . SER A 1 126 ? 1.564 -8.320 -13.234 1.00 98.44 126 SER A O 1
ATOM 978 N N . TRP A 1 127 ? 0.667 -9.672 -11.682 1.00 98.38 127 TRP A N 1
ATOM 979 C CA . TRP A 1 127 ? 1.893 -9.757 -10.882 1.00 98.38 127 TRP A CA 1
ATOM 980 C C . TRP A 1 127 ? 3.023 -10.470 -11.633 1.00 98.38 127 TRP A C 1
ATOM 982 O O . TRP A 1 127 ? 4.153 -9.983 -11.615 1.00 98.38 127 TRP A O 1
ATOM 992 N N . ASP A 1 128 ? 2.712 -11.551 -12.353 1.00 98.56 128 ASP A N 1
ATOM 993 C CA . ASP A 1 128 ? 3.701 -12.295 -13.139 1.00 98.56 128 ASP A CA 1
ATOM 994 C C . ASP A 1 128 ? 4.303 -11.435 -14.255 1.00 98.56 128 ASP A C 1
ATOM 996 O O . ASP A 1 128 ? 5.526 -11.407 -14.421 1.00 98.56 128 ASP A O 1
ATOM 1000 N N . GLU A 1 129 ? 3.479 -10.665 -14.978 1.00 98.25 129 GLU A N 1
ATOM 1001 C CA . GLU A 1 129 ? 3.976 -9.737 -15.999 1.00 98.25 129 GLU A CA 1
ATOM 1002 C C . GLU A 1 129 ? 4.838 -8.636 -15.369 1.00 98.25 129 GLU A C 1
ATOM 1004 O O . GLU A 1 129 ? 5.907 -8.315 -15.898 1.00 98.25 129 GLU A O 1
ATOM 1009 N N . ALA A 1 130 ? 4.409 -8.067 -14.236 1.00 98.38 130 ALA A N 1
ATOM 1010 C CA . ALA A 1 130 ? 5.124 -6.981 -13.572 1.00 98.38 130 ALA A CA 1
ATOM 1011 C C . ALA A 1 130 ? 6.529 -7.421 -13.142 1.00 98.38 130 ALA A C 1
ATOM 1013 O O . ALA A 1 130 ? 7.523 -6.779 -13.498 1.00 98.38 130 ALA A O 1
ATOM 1014 N N . LEU A 1 131 ? 6.613 -8.546 -12.429 1.00 98.50 131 LEU A N 1
ATOM 1015 C CA . LEU A 1 131 ? 7.873 -9.097 -11.937 1.00 98.50 131 LEU A CA 1
ATOM 1016 C C . LEU A 1 131 ? 8.778 -9.536 -13.091 1.00 98.50 131 LEU A C 1
ATOM 1018 O O . LEU A 1 131 ? 9.961 -9.192 -13.097 1.00 98.50 131 LEU A O 1
ATOM 1022 N N . THR A 1 132 ? 8.224 -10.206 -14.106 1.00 98.56 132 THR A N 1
ATOM 1023 C CA . THR A 1 132 ? 8.978 -10.626 -15.299 1.00 98.56 132 THR A CA 1
ATOM 1024 C C . THR A 1 132 ? 9.543 -9.422 -16.053 1.00 98.56 132 THR A C 1
ATOM 1026 O O . THR A 1 132 ? 10.721 -9.404 -16.414 1.00 98.56 132 THR A O 1
ATOM 1029 N N . THR A 1 133 ? 8.736 -8.376 -16.247 1.00 97.94 133 THR A N 1
ATOM 1030 C CA . THR A 1 133 ? 9.154 -7.150 -16.942 1.00 97.94 133 THR A CA 1
ATOM 1031 C C . THR A 1 133 ? 10.284 -6.440 -16.197 1.00 97.94 133 THR A C 1
ATOM 1033 O O . THR A 1 133 ? 11.270 -6.032 -16.819 1.00 97.94 133 THR A O 1
ATOM 1036 N N . ILE A 1 134 ? 10.166 -6.304 -14.871 1.00 97.94 134 ILE A N 1
ATOM 1037 C CA . ILE A 1 134 ? 11.200 -5.685 -14.030 1.00 97.94 134 ILE A CA 1
ATOM 1038 C C . ILE A 1 134 ? 12.479 -6.525 -14.072 1.00 97.94 134 ILE A C 1
ATOM 1040 O O . ILE A 1 134 ? 13.545 -5.987 -14.375 1.00 97.94 134 ILE A O 1
ATOM 1044 N N . ALA A 1 135 ? 12.380 -7.837 -13.851 1.00 98.31 135 ALA A N 1
ATOM 1045 C CA . ALA A 1 135 ? 13.529 -8.737 -13.848 1.00 98.31 135 ALA A CA 1
ATOM 1046 C C . ALA A 1 135 ? 14.282 -8.716 -15.186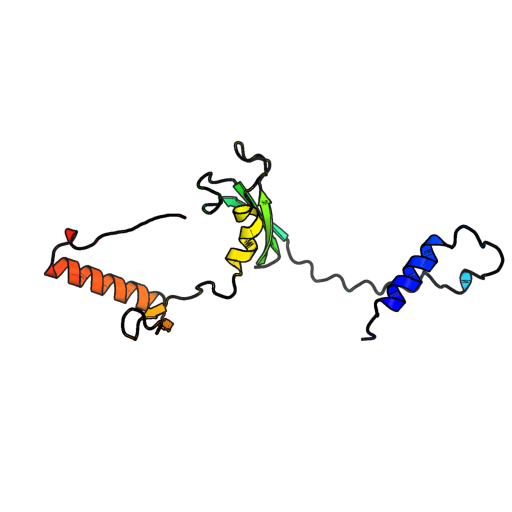 1.00 98.31 135 ALA A C 1
ATOM 1048 O O . ALA A 1 135 ? 15.508 -8.601 -15.198 1.00 98.31 135 ALA A O 1
ATOM 1049 N N . ASN A 1 136 ? 13.566 -8.760 -16.313 1.00 98.50 136 ASN A N 1
ATOM 1050 C CA . ASN A 1 136 ? 14.175 -8.702 -17.642 1.00 98.50 136 ASN A CA 1
ATOM 1051 C C . ASN A 1 136 ? 14.894 -7.370 -17.888 1.00 98.50 136 ASN A C 1
ATOM 1053 O O . ASN A 1 136 ? 16.005 -7.364 -18.421 1.00 98.50 136 ASN A O 1
ATOM 1057 N N . ARG A 1 137 ? 14.315 -6.242 -17.454 1.00 97.50 137 ARG A N 1
ATOM 1058 C CA . ARG A 1 137 ? 14.978 -4.932 -17.555 1.00 97.50 137 ARG A CA 1
ATOM 1059 C C . ARG A 1 137 ? 16.227 -4.847 -16.685 1.00 97.50 137 ARG A C 1
ATOM 1061 O O . ARG A 1 137 ? 17.263 -4.422 -17.186 1.00 97.50 137 ARG A O 1
ATOM 1068 N N . LEU A 1 138 ? 16.153 -5.284 -15.427 1.00 98.31 138 LEU A N 1
ATOM 1069 C CA . LEU A 1 138 ? 17.304 -5.284 -14.519 1.00 98.31 138 LEU A CA 1
ATOM 1070 C C . LEU A 1 138 ? 18.431 -6.183 -15.044 1.00 98.31 138 LEU A C 1
ATOM 1072 O O . LEU A 1 138 ? 19.584 -5.759 -15.066 1.00 98.31 138 LEU A O 1
ATOM 1076 N N . LYS A 1 139 ? 18.108 -7.383 -15.547 1.00 98.38 139 LYS A N 1
ATOM 1077 C CA . LYS A 1 139 ? 19.083 -8.262 -16.216 1.00 98.38 139 LYS A CA 1
ATOM 1078 C C . LYS A 1 139 ? 19.706 -7.580 -17.432 1.00 98.38 139 LYS A C 1
ATOM 1080 O O . LYS A 1 139 ? 20.923 -7.610 -17.580 1.00 98.38 139 LYS A O 1
ATOM 1085 N N . GLY A 1 140 ? 18.894 -6.939 -18.273 1.00 98.50 140 GLY A N 1
ATOM 1086 C CA . GLY A 1 140 ? 19.373 -6.212 -19.448 1.00 98.50 140 GLY A CA 1
ATOM 1087 C C . GLY A 1 140 ? 20.351 -5.087 -19.100 1.00 98.50 140 GLY A C 1
ATOM 1088 O O . GLY A 1 140 ? 21.392 -4.980 -19.742 1.00 98.50 140 GLY A O 1
ATOM 1089 N N . VAL A 1 141 ? 20.051 -4.291 -18.068 1.00 98.38 141 VAL A N 1
ATOM 1090 C CA . VAL A 1 141 ? 20.962 -3.248 -17.558 1.00 98.38 141 VAL A CA 1
ATOM 1091 C C . VAL A 1 141 ? 22.240 -3.879 -17.019 1.00 98.38 141 VAL A C 1
ATOM 1093 O O . VAL A 1 141 ? 23.324 -3.500 -17.449 1.00 98.38 141 VAL A O 1
ATOM 1096 N N . LYS A 1 142 ? 22.124 -4.905 -16.168 1.00 98.31 142 LYS A N 1
ATOM 1097 C CA . LYS A 1 142 ? 23.281 -5.613 -15.608 1.00 98.31 142 LYS A CA 1
ATOM 1098 C C . LYS A 1 142 ? 24.222 -6.141 -16.693 1.00 98.31 142 LYS A C 1
ATOM 1100 O O . LYS A 1 142 ? 25.429 -5.969 -16.584 1.00 98.31 142 LYS A O 1
ATOM 1105 N N . HIS A 1 143 ? 23.684 -6.774 -17.737 1.00 98.38 143 HIS A N 1
ATOM 1106 C CA . HIS A 1 143 ? 24.489 -7.327 -18.830 1.00 98.38 143 HIS A CA 1
ATOM 1107 C C . HIS A 1 143 ? 25.204 -6.256 -19.660 1.00 98.38 143 HIS A C 1
ATOM 1109 O O . HIS A 1 143 ? 26.289 -6.519 -20.165 1.00 98.38 143 HIS A O 1
ATOM 1115 N N . LYS A 1 144 ? 24.600 -5.074 -19.828 1.00 98.50 144 LYS A N 1
ATOM 1116 C CA . LYS A 1 144 ? 25.145 -4.003 -20.675 1.00 98.50 144 LYS A CA 1
ATOM 1117 C C . LYS A 1 144 ? 26.062 -3.040 -19.925 1.00 98.50 144 LYS A C 1
ATOM 1119 O O . LYS A 1 144 ? 26.977 -2.496 -20.529 1.00 98.50 144 LYS A O 1
ATOM 1124 N N . ASN A 1 145 ? 25.779 -2.788 -18.650 1.00 98.38 145 ASN A N 1
ATOM 1125 C C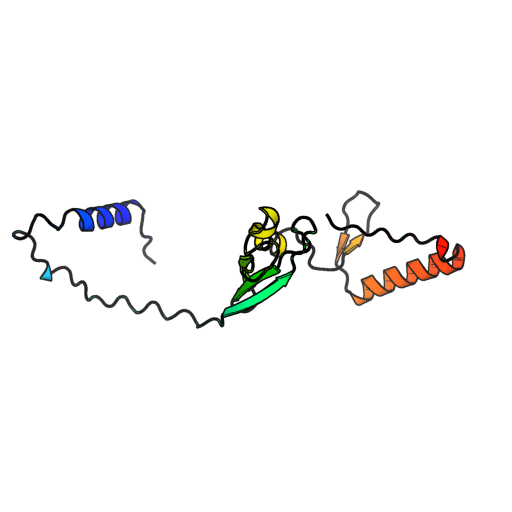A . ASN A 1 145 ? 26.349 -1.676 -17.890 1.00 98.38 145 ASN A CA 1
ATOM 1126 C C . ASN A 1 145 ? 26.949 -2.090 -16.538 1.00 98.38 145 ASN A C 1
ATOM 1128 O O . ASN A 1 145 ? 27.422 -1.217 -15.824 1.00 98.38 145 ASN A O 1
ATOM 1132 N N . GLY A 1 146 ? 26.914 -3.376 -16.177 1.00 97.94 146 GLY A N 1
ATOM 1133 C CA . GLY A 1 146 ? 27.306 -3.838 -14.845 1.00 97.94 146 GLY A CA 1
ATOM 1134 C C . GLY A 1 146 ? 26.165 -3.754 -13.826 1.00 97.94 146 GLY A C 1
ATOM 1135 O O . GLY A 1 146 ? 25.126 -3.126 -14.051 1.00 97.94 146 GLY A O 1
ATOM 1136 N N . ALA A 1 147 ? 26.320 -4.452 -12.701 1.00 97.50 147 ALA A N 1
ATOM 1137 C CA . ALA A 1 147 ? 25.295 -4.498 -11.651 1.00 97.50 147 ALA A CA 1
ATOM 1138 C C . ALA A 1 147 ? 25.222 -3.183 -10.856 1.00 97.50 147 ALA A C 1
ATOM 1140 O O . ALA A 1 147 ? 24.155 -2.799 -10.384 1.00 97.50 147 ALA A O 1
ATOM 1141 N N . GLU A 1 148 ? 26.347 -2.483 -10.759 1.00 97.56 148 GLU A N 1
ATOM 1142 C CA . GLU A 1 148 ? 26.540 -1.180 -10.131 1.00 97.56 148 GLU A CA 1
ATOM 1143 C C . GLU A 1 148 ? 25.740 -0.052 -10.800 1.00 97.56 148 GLU A C 1
ATOM 1145 O O . GLU A 1 148 ? 25.474 0.970 -10.174 1.00 97.56 148 GLU A O 1
ATOM 1150 N N . ALA A 1 149 ? 25.282 -0.255 -12.040 1.00 97.94 149 ALA A N 1
ATOM 1151 C CA . ALA A 1 149 ? 24.395 0.676 -12.736 1.00 97.94 149 ALA A CA 1
ATOM 1152 C C . ALA A 1 149 ? 22.953 0.685 -12.179 1.00 97.94 149 ALA A C 1
ATOM 1154 O O . ALA A 1 149 ? 22.116 1.466 -12.640 1.00 97.94 149 ALA A O 1
ATOM 1155 N N . ILE A 1 150 ? 22.631 -0.187 -11.216 1.00 97.81 150 ILE A N 1
ATOM 1156 C CA . ILE A 1 150 ? 21.307 -0.296 -10.598 1.00 97.81 150 ILE A CA 1
ATOM 1157 C C . ILE A 1 150 ? 21.360 0.291 -9.185 1.00 97.81 150 ILE A C 1
ATOM 1159 O O . ILE A 1 150 ? 22.046 -0.224 -8.307 1.00 97.81 150 ILE A O 1
ATOM 1163 N N . HIS A 1 151 ? 20.570 1.338 -8.951 1.00 96.44 151 HIS A N 1
ATOM 1164 C CA . HIS A 1 151 ? 20.404 1.946 -7.634 1.00 96.44 151 HIS A CA 1
ATOM 1165 C C . HIS A 1 151 ? 19.071 1.535 -6.999 1.00 96.44 151 HIS A C 1
ATOM 1167 O O . HIS A 1 151 ? 18.016 1.631 -7.630 1.00 96.44 151 HIS A O 1
ATOM 1173 N N . PHE A 1 152 ? 19.118 1.120 -5.733 1.00 94.94 152 PHE A N 1
ATOM 1174 C CA . PHE A 1 152 ? 17.937 0.839 -4.923 1.00 94.94 152 PHE A CA 1
ATOM 1175 C C . PHE A 1 152 ? 17.692 2.005 -3.972 1.00 94.94 152 PHE A C 1
ATOM 1177 O O . PHE A 1 152 ? 18.456 2.215 -3.034 1.00 94.94 152 PHE A O 1
ATOM 1184 N N . LEU A 1 153 ? 16.613 2.747 -4.218 1.00 93.50 153 LEU A N 1
ATOM 1185 C CA . LEU A 1 153 ? 16.140 3.786 -3.314 1.00 93.50 153 LEU A CA 1
ATOM 1186 C C . LEU A 1 153 ? 15.008 3.219 -2.462 1.00 93.50 153 LEU A C 1
ATOM 1188 O O . LEU A 1 153 ? 13.989 2.771 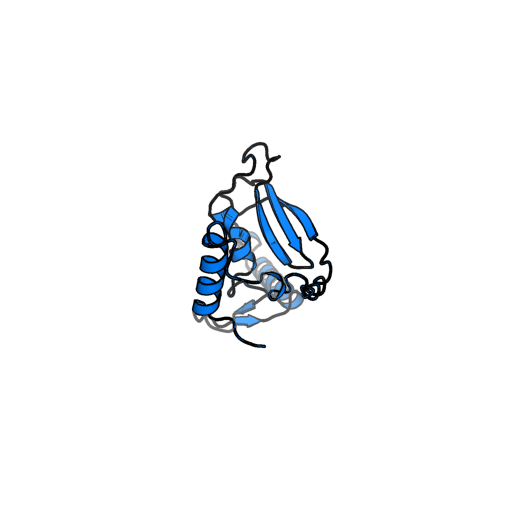-2.990 1.00 93.50 153 LEU A O 1
ATOM 1192 N N . HIS A 1 154 ? 15.190 3.263 -1.151 1.00 88.62 154 HIS A N 1
ATOM 1193 C CA . HIS A 1 154 ? 14.186 2.867 -0.181 1.00 88.62 154 HIS A CA 1
ATOM 1194 C C . HIS A 1 154 ? 14.049 3.958 0.877 1.00 88.62 154 HIS A C 1
ATOM 1196 O O . HIS A 1 154 ? 15.042 4.513 1.341 1.00 88.62 154 HIS A O 1
ATOM 1202 N N . GLY A 1 155 ? 12.808 4.254 1.244 1.00 79.88 155 GLY A N 1
ATOM 1203 C CA . GLY A 1 155 ? 12.472 5.167 2.319 1.00 79.88 155 GLY A CA 1
ATOM 1204 C C . GLY A 1 155 ? 11.097 4.819 2.866 1.00 79.88 155 GLY A C 1
ATOM 1205 O O . GLY A 1 155 ? 10.225 4.357 2.126 1.00 79.88 155 GLY A O 1
ATOM 1206 N N . HIS A 1 156 ? 10.928 5.049 4.159 1.00 68.75 156 HIS A N 1
ATOM 1207 C CA . HIS A 1 156 ? 9.632 5.101 4.820 1.00 68.75 156 HIS A CA 1
ATOM 1208 C C . HIS A 1 156 ? 9.338 6.575 5.139 1.00 68.75 156 HIS A C 1
ATOM 1210 O O . HIS A 1 156 ? 10.266 7.323 5.446 1.00 68.75 156 HIS A O 1
ATOM 1216 N N . TYR A 1 157 ? 8.080 6.995 4.997 1.00 56.44 157 TYR A N 1
ATOM 1217 C CA . TYR A 1 157 ? 7.613 8.350 5.333 1.00 56.44 157 TYR A CA 1
ATOM 1218 C C . TYR A 1 157 ? 7.118 8.445 6.776 1.00 56.44 157 TYR A C 1
ATOM 1220 O O . TYR A 1 157 ? 6.679 7.400 7.303 1.00 56.44 157 TYR A O 1
#

Radius of gyration: 28.81 Å; chains: 1; bounding box: 83×30×59 Å